Protein AF-A0A6J4PXG8-F1 (afdb_monomer)

Structure (mmCIF, N/CA/C/O backbone):
data_AF-A0A6J4PXG8-F1
#
_entry.id   AF-A0A6J4PXG8-F1
#
loop_
_atom_site.group_PDB
_atom_site.id
_atom_site.type_symbol
_atom_site.label_atom_id
_atom_site.label_alt_id
_atom_site.label_comp_id
_atom_site.label_asym_id
_atom_site.label_entity_id
_atom_site.label_seq_id
_atom_site.pdbx_PDB_ins_code
_atom_site.Cartn_x
_atom_site.Cartn_y
_atom_site.Cartn_z
_atom_site.occupancy
_atom_site.B_iso_or_equiv
_atom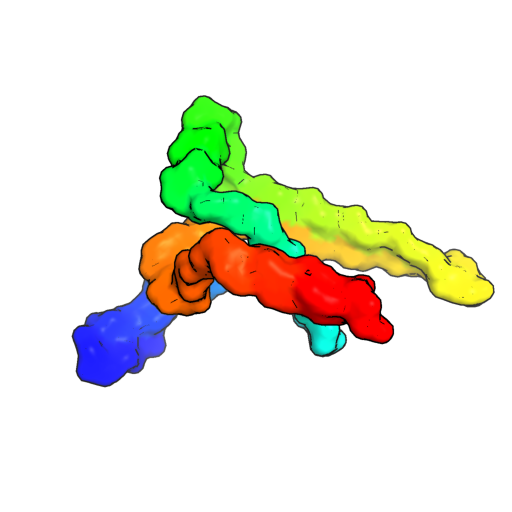_site.auth_seq_id
_atom_site.auth_comp_id
_atom_site.auth_asym_id
_atom_site.auth_atom_id
_atom_site.pdbx_PDB_model_num
ATOM 1 N N . LEU A 1 1 ? -4.000 -18.227 13.523 1.00 64.56 1 LEU A N 1
ATOM 2 C CA . LEU A 1 1 ? -2.860 -17.742 14.342 1.00 64.56 1 LEU A CA 1
ATOM 3 C C . LEU A 1 1 ? -3.428 -16.818 15.401 1.00 64.56 1 LEU A C 1
ATOM 5 O O . LEU A 1 1 ? -4.197 -15.941 15.036 1.00 64.56 1 LEU A O 1
ATOM 9 N N . GLU A 1 2 ? -3.095 -17.018 16.670 1.00 70.06 2 GLU A N 1
ATOM 10 C CA . GLU A 1 2 ? -3.689 -16.303 17.807 1.00 70.06 2 GLU A CA 1
ATOM 11 C C . GLU A 1 2 ? -2.571 -15.856 18.753 1.00 70.06 2 GLU A C 1
ATOM 13 O O . GLU A 1 2 ? -1.570 -16.560 18.897 1.00 70.06 2 GLU A O 1
ATOM 18 N N . ASN A 1 3 ? -2.682 -14.659 19.326 1.00 69.81 3 ASN A N 1
ATOM 19 C CA . ASN A 1 3 ? -1.704 -14.163 20.290 1.00 69.81 3 ASN A CA 1
ATOM 20 C C . ASN A 1 3 ? -2.061 -14.598 21.726 1.00 69.81 3 ASN A C 1
ATOM 22 O O . 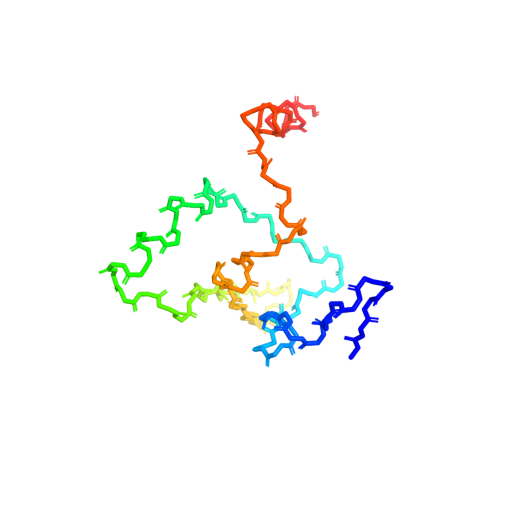ASN A 1 3 ? -3.133 -15.129 21.999 1.00 69.81 3 ASN A O 1
ATOM 26 N N . SER A 1 4 ? -1.181 -14.296 22.679 1.00 72.69 4 SER A N 1
ATOM 27 C CA . SER A 1 4 ? -1.374 -14.603 24.102 1.00 72.69 4 SER A CA 1
ATOM 28 C C . SER A 1 4 ? -2.535 -13.861 24.784 1.00 72.69 4 SER A C 1
ATOM 30 O O . SER A 1 4 ? -2.848 -14.169 25.929 1.00 72.69 4 SER A O 1
ATOM 32 N N . SER A 1 5 ? -3.184 -12.902 24.113 1.00 71.38 5 SER A N 1
ATOM 33 C CA . SER A 1 5 ? -4.373 -12.198 24.613 1.00 71.38 5 SER A CA 1
ATOM 34 C C . SER A 1 5 ? -5.685 -12.724 24.019 1.00 71.38 5 SER A C 1
ATOM 36 O O . SER A 1 5 ? -6.713 -12.071 24.175 1.00 71.38 5 SER A O 1
ATOM 38 N N . GLY A 1 6 ? -5.654 -13.845 23.292 1.00 73.25 6 GLY A N 1
ATOM 39 C CA . GLY A 1 6 ? -6.829 -14.418 22.631 1.00 73.25 6 GLY A CA 1
ATOM 40 C C . GLY A 1 6 ? -7.234 -13.713 21.329 1.00 73.25 6 GLY A C 1
ATOM 41 O O . GLY A 1 6 ? -8.343 -13.877 20.829 1.00 73.25 6 GLY A O 1
ATOM 42 N N . PHE A 1 7 ? -6.366 -12.851 20.793 1.00 72.62 7 PHE A N 1
ATOM 43 C CA . PHE A 1 7 ? -6.628 -12.110 19.564 1.00 72.62 7 PHE A CA 1
ATOM 44 C C . PHE A 1 7 ? -6.136 -12.907 18.357 1.00 72.62 7 PHE A C 1
ATOM 46 O O . PHE A 1 7 ? -4.946 -13.222 18.242 1.00 72.62 7 PHE A O 1
ATOM 53 N N . VAL A 1 8 ? -7.049 -13.196 17.432 1.00 75.50 8 VAL A N 1
ATOM 54 C CA . VAL A 1 8 ? -6.769 -13.958 16.215 1.00 75.50 8 VAL A CA 1
ATOM 55 C C . VAL A 1 8 ? -6.020 -13.069 15.217 1.00 75.50 8 VAL A C 1
ATOM 57 O O . VAL A 1 8 ? -6.596 -12.280 14.478 1.00 75.50 8 VAL A O 1
ATOM 60 N N . ILE A 1 9 ? -4.697 -13.213 15.176 1.00 65.44 9 ILE A N 1
ATOM 61 C CA . ILE A 1 9 ? -3.789 -12.508 14.259 1.00 65.44 9 ILE A CA 1
ATOM 62 C C . ILE A 1 9 ? -4.179 -12.755 12.795 1.00 65.44 9 ILE A C 1
ATOM 64 O O . ILE A 1 9 ? -4.068 -11.855 11.969 1.00 65.44 9 ILE A O 1
ATOM 68 N N . SER A 1 10 ? -4.655 -13.958 12.465 1.00 71.62 10 SER A N 1
ATOM 69 C CA . SER A 1 10 ? -5.077 -14.301 11.100 1.00 71.62 10 SER A CA 1
ATOM 70 C C . SER A 1 10 ? -6.333 -13.564 10.624 1.00 71.62 10 SER A C 1
ATOM 72 O O . SER A 1 10 ? -6.589 -13.557 9.426 1.00 71.62 10 SER A O 1
ATOM 74 N N . ASP A 1 11 ? -7.092 -12.929 11.523 1.00 72.12 11 ASP A N 1
ATOM 75 C CA . ASP A 1 11 ? -8.245 -12.103 11.147 1.00 72.12 11 ASP A CA 1
ATOM 76 C C . ASP A 1 11 ? -7.872 -10.675 10.756 1.00 72.12 11 ASP A C 1
ATOM 78 O O . ASP A 1 11 ? -8.735 -9.912 10.318 1.00 72.12 11 ASP A O 1
ATOM 82 N N . LEU A 1 12 ? -6.597 -10.300 10.885 1.00 69.25 12 LEU A N 1
ATOM 83 C CA . LEU A 1 12 ? -6.159 -8.978 10.471 1.00 69.25 12 LEU A CA 1
ATOM 84 C C . LEU A 1 12 ? -6.349 -8.803 8.954 1.00 69.25 12 LEU A C 1
ATOM 86 O O . LEU A 1 12 ? -6.010 -9.714 8.189 1.00 69.25 12 LEU A O 1
ATOM 90 N N . PRO A 1 13 ? -6.838 -7.630 8.502 1.00 70.19 13 PRO A N 1
ATOM 91 C CA . PRO A 1 13 ? -7.222 -7.410 7.108 1.00 70.19 13 PRO A CA 1
ATOM 92 C C . PRO A 1 13 ? -6.120 -7.765 6.110 1.00 70.19 13 PRO A C 1
ATOM 94 O O . PRO A 1 13 ? -6.367 -8.410 5.104 1.00 70.19 13 PRO A O 1
ATOM 97 N N . TYR A 1 14 ? -4.869 -7.439 6.421 1.00 67.81 14 TYR A N 1
ATOM 98 C CA . TYR A 1 14 ? -3.740 -7.714 5.540 1.00 67.81 14 TYR A CA 1
ATOM 99 C C . TYR A 1 14 ? -3.345 -9.200 5.431 1.00 67.81 14 TYR A C 1
ATOM 101 O O . TYR A 1 14 ? -2.718 -9.585 4.446 1.00 67.81 14 TYR A O 1
ATOM 109 N N . PHE A 1 15 ? -3.702 -10.047 6.406 1.00 71.06 15 PHE A N 1
ATOM 110 C CA . PHE A 1 15 ? -3.546 -11.504 6.285 1.00 71.06 15 PHE A CA 1
ATOM 111 C C . PHE A 1 15 ? -4.712 -12.143 5.529 1.00 71.06 15 PHE A C 1
ATOM 113 O O . PHE A 1 15 ? -4.511 -13.138 4.837 1.00 71.06 15 PHE A O 1
ATOM 120 N N . ARG A 1 16 ? -5.915 -11.571 5.649 1.00 71.94 16 ARG A N 1
ATOM 121 C CA . ARG A 1 16 ? -7.120 -12.046 4.961 1.00 71.94 16 ARG A CA 1
ATOM 122 C C . ARG A 1 16 ? -7.142 -11.656 3.485 1.00 71.94 16 ARG A C 1
ATOM 124 O O . ARG A 1 16 ? -7.390 -12.499 2.630 1.00 71.94 16 ARG A O 1
ATOM 131 N N . ASP A 1 17 ? -6.885 -10.386 3.209 1.00 70.25 17 ASP A N 1
ATOM 132 C CA . ASP A 1 17 ? -7.047 -9.774 1.889 1.00 70.25 17 ASP A CA 1
ATOM 133 C C . ASP A 1 17 ? -5.734 -9.766 1.087 1.00 70.25 17 ASP A C 1
ATOM 135 O O . ASP A 1 17 ? -5.729 -9.458 -0.106 1.00 70.25 17 ASP A O 1
ATOM 139 N N . GLY A 1 18 ? -4.629 -10.138 1.741 1.00 66.50 18 GLY A N 1
ATOM 140 C CA . GLY A 1 18 ? -3.287 -10.142 1.178 1.00 66.50 18 GLY A CA 1
ATOM 141 C C . GLY A 1 18 ? -2.646 -8.753 1.145 1.00 66.50 18 GLY A C 1
ATOM 142 O O . GLY A 1 18 ? -3.307 -7.717 1.062 1.00 66.50 18 GLY A O 1
ATOM 143 N N . LEU A 1 19 ? -1.316 -8.742 1.197 1.00 68.69 19 LEU A N 1
ATOM 144 C CA . LEU A 1 19 ? -0.491 -7.573 0.910 1.00 68.69 19 LEU A CA 1
ATOM 145 C C . LEU A 1 19 ? 0.293 -7.847 -0.363 1.00 68.69 19 LEU A C 1
ATOM 147 O O . LEU A 1 19 ? 0.919 -8.901 -0.487 1.00 68.69 19 LEU A O 1
ATOM 151 N N . ASP A 1 20 ? 0.310 -6.879 -1.276 1.00 66.88 20 ASP A N 1
ATOM 152 C CA . ASP A 1 20 ? 1.273 -6.916 -2.368 1.00 66.88 20 ASP A CA 1
ATOM 153 C C . ASP A 1 20 ? 2.669 -6.753 -1.759 1.00 66.88 20 ASP A C 1
ATOM 155 O O . ASP A 1 20 ? 2.987 -5.734 -1.139 1.00 66.88 20 ASP A O 1
ATOM 159 N N . PHE A 1 21 ? 3.482 -7.804 -1.872 1.00 59.47 21 PHE A N 1
ATOM 160 C CA . PHE A 1 21 ? 4.822 -7.824 -1.305 1.00 59.47 21 PHE A CA 1
ATOM 161 C C . PHE A 1 21 ? 5.689 -6.753 -1.964 1.00 59.47 21 PHE A C 1
ATOM 163 O O . PHE A 1 21 ? 5.748 -6.621 -3.190 1.00 59.47 21 PHE A O 1
ATOM 170 N N . LEU A 1 22 ? 6.405 -6.004 -1.131 1.00 57.03 22 LEU A N 1
ATOM 171 C CA . LEU A 1 22 ? 7.527 -5.211 -1.600 1.00 57.03 22 LEU A CA 1
ATOM 172 C C . LEU A 1 22 ? 8.674 -6.168 -1.950 1.00 57.03 22 LEU A C 1
ATOM 174 O O . LEU A 1 22 ? 8.845 -7.188 -1.273 1.00 57.03 22 LEU A O 1
ATOM 178 N N . PRO A 1 23 ? 9.461 -5.879 -3.000 1.00 56.72 23 PRO A N 1
ATOM 179 C CA . PRO A 1 23 ? 10.692 -6.620 -3.242 1.00 56.72 23 PRO A CA 1
ATOM 180 C C . PRO A 1 23 ? 11.600 -6.560 -1.997 1.00 56.72 23 PRO A C 1
ATOM 182 O O . PRO A 1 23 ? 11.443 -5.655 -1.176 1.00 56.72 23 PRO A O 1
ATOM 185 N N . PRO A 1 24 ? 12.556 -7.490 -1.826 1.00 50.47 24 PRO A N 1
ATOM 186 C CA . PRO A 1 24 ? 13.534 -7.416 -0.741 1.00 50.47 24 PRO A CA 1
ATOM 187 C C . PRO A 1 24 ? 14.186 -6.026 -0.678 1.00 50.47 24 PRO A C 1
ATOM 189 O O . PRO A 1 24 ? 14.625 -5.509 -1.704 1.00 50.47 24 PRO A O 1
ATOM 192 N N . ASN A 1 25 ? 14.225 -5.418 0.512 1.00 52.28 25 ASN A N 1
ATOM 193 C CA . ASN A 1 25 ? 14.661 -4.029 0.760 1.00 52.28 25 ASN A CA 1
ATOM 194 C C . ASN A 1 25 ? 13.806 -2.927 0.099 1.00 52.28 25 ASN A C 1
ATOM 196 O O . ASN A 1 25 ? 14.162 -1.753 0.162 1.00 52.28 25 ASN A O 1
ATOM 200 N N . GLY A 1 26 ? 12.684 -3.278 -0.524 1.00 55.97 26 GLY A N 1
ATOM 201 C CA . GLY A 1 26 ? 11.696 -2.327 -1.002 1.00 55.97 26 GLY A CA 1
ATOM 202 C C . GLY A 1 26 ? 10.973 -1.706 0.184 1.00 55.97 26 GLY A C 1
ATOM 203 O O . GLY A 1 26 ? 10.304 -2.404 0.943 1.00 55.97 26 GLY A O 1
ATOM 204 N N . GLU A 1 27 ? 11.093 -0.394 0.335 1.00 60.19 27 GLU A N 1
ATOM 205 C CA . GLU A 1 27 ? 10.306 0.381 1.284 1.00 60.19 27 GLU A CA 1
ATOM 206 C C . GLU A 1 27 ? 9.319 1.253 0.514 1.00 60.19 27 GLU A C 1
ATOM 208 O O . GLU A 1 27 ? 9.677 1.929 -0.450 1.00 60.19 27 GLU A O 1
ATOM 213 N N . LEU A 1 28 ? 8.063 1.250 0.952 1.00 55.88 28 LEU A N 1
ATOM 214 C CA . LEU A 1 28 ? 7.041 2.147 0.436 1.00 55.88 28 LEU A CA 1
ATOM 215 C C . LEU A 1 28 ? 6.568 3.021 1.593 1.00 55.88 28 LEU A C 1
ATOM 217 O O . LEU A 1 28 ? 5.628 2.696 2.319 1.00 55.88 28 LEU A O 1
ATOM 221 N N . SER A 1 29 ? 7.282 4.129 1.789 1.00 55.88 29 SER A N 1
ATOM 222 C CA . SER A 1 29 ? 6.938 5.140 2.784 1.00 55.88 29 SER A CA 1
ATOM 223 C C . SER A 1 29 ? 5.688 5.885 2.3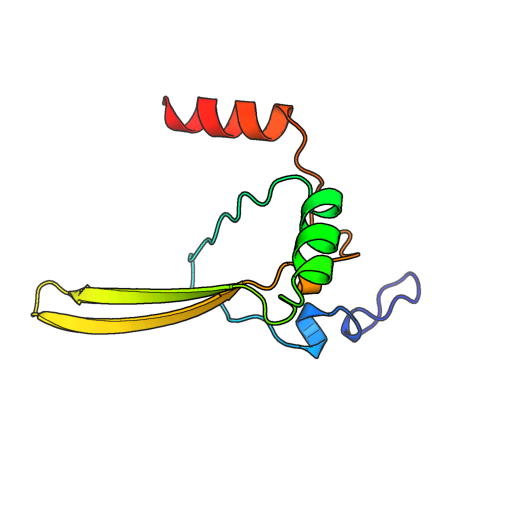19 1.00 55.88 29 SER A C 1
ATOM 225 O O . SER A 1 29 ? 5.742 6.846 1.554 1.00 55.88 29 SER A O 1
ATOM 227 N N . CYS A 1 30 ? 4.527 5.405 2.756 1.00 55.00 30 CYS A N 1
ATOM 228 C CA . CYS A 1 30 ? 3.274 6.090 2.507 1.00 55.00 30 CYS A CA 1
ATOM 229 C C . CYS A 1 30 ? 3.060 7.139 3.598 1.00 55.00 30 CYS A C 1
ATOM 231 O O . CYS A 1 30 ? 2.657 6.813 4.717 1.00 55.00 30 CYS A O 1
ATOM 233 N N . TYR A 1 31 ? 3.316 8.403 3.267 1.00 55.97 31 TYR A N 1
ATOM 234 C CA . TYR A 1 31 ? 2.874 9.547 4.061 1.00 55.97 31 TYR A CA 1
ATOM 235 C C . TYR A 1 31 ? 1.378 9.745 3.837 1.00 55.97 31 TYR A C 1
ATOM 237 O O . TYR A 1 31 ? 0.929 10.702 3.212 1.00 55.97 31 TYR A O 1
ATOM 245 N N . TRP A 1 32 ? 0.593 8.781 4.305 1.00 59.88 32 TRP A N 1
ATOM 246 C CA . TRP A 1 32 ? -0.790 9.076 4.606 1.00 59.88 32 TRP A CA 1
ATOM 247 C C . TRP A 1 32 ? -0.750 10.140 5.706 1.00 59.88 32 TRP A C 1
ATOM 249 O O . TRP A 1 32 ? 0.021 10.011 6.661 1.00 59.88 32 TRP A O 1
ATOM 259 N N . ASP A 1 33 ? -1.541 11.197 5.559 1.00 59.97 33 ASP A N 1
ATOM 260 C CA . ASP A 1 33 ? -1.889 12.072 6.681 1.00 59.97 33 ASP A CA 1
ATOM 261 C C . ASP A 1 33 ? -2.581 11.229 7.788 1.00 59.97 33 ASP A C 1
ATOM 263 O O . ASP A 1 33 ? -2.521 9.994 7.775 1.00 59.97 33 ASP A O 1
ATOM 267 N N . ASP A 1 34 ? -3.272 11.822 8.759 1.00 68.50 34 ASP A N 1
ATOM 268 C CA . ASP A 1 34 ? -3.988 11.013 9.752 1.00 68.50 34 ASP A CA 1
ATOM 269 C C . ASP A 1 34 ? -4.966 10.020 9.080 1.00 68.50 34 ASP A C 1
ATOM 271 O O . ASP A 1 34 ? -5.953 10.410 8.448 1.00 68.50 34 ASP A O 1
ATOM 275 N N . LEU A 1 35 ? -4.710 8.713 9.243 1.00 71.44 35 LEU A N 1
ATOM 276 C CA . LEU A 1 35 ? -5.555 7.631 8.723 1.00 71.44 35 LEU A CA 1
ATOM 277 C C . LEU A 1 35 ? -7.014 7.795 9.168 1.00 71.44 35 LEU A C 1
ATOM 279 O O . LEU A 1 35 ? -7.920 7.436 8.416 1.00 71.44 35 LEU A O 1
ATOM 283 N N . ASN A 1 36 ? -7.255 8.383 10.348 1.00 70.12 36 ASN A N 1
ATOM 284 C CA . ASN A 1 36 ? -8.616 8.638 10.831 1.00 70.12 36 ASN A CA 1
ATOM 285 C C . ASN A 1 36 ? -9.364 9.659 9.963 1.00 70.12 36 ASN A C 1
ATOM 287 O O . ASN A 1 36 ? -10.585 9.588 9.880 1.00 70.12 36 ASN A O 1
ATOM 291 N N . SER A 1 37 ? -8.653 10.578 9.308 1.00 73.69 37 SER A N 1
ATOM 292 C CA . SER A 1 37 ? -9.216 11.556 8.369 1.00 73.69 37 SER A CA 1
ATOM 293 C C . SER A 1 37 ? -9.301 10.990 6.950 1.00 73.69 37 SER A C 1
ATOM 295 O O . SER A 1 37 ? -10.261 11.247 6.222 1.00 73.69 37 SER A O 1
ATOM 297 N N . LEU A 1 38 ? -8.315 10.179 6.558 1.00 77.12 38 LEU A N 1
ATOM 298 C CA . LEU A 1 38 ? -8.230 9.604 5.218 1.00 77.12 38 LEU A CA 1
ATOM 299 C C . LEU A 1 38 ? -9.304 8.539 4.954 1.00 77.12 38 LEU A C 1
ATOM 301 O O . LEU A 1 38 ? -9.899 8.521 3.876 1.00 77.12 38 LEU A O 1
ATOM 305 N N . ILE A 1 39 ? -9.561 7.647 5.914 1.00 81.31 39 ILE A N 1
ATOM 306 C CA . ILE A 1 39 ? -10.511 6.539 5.737 1.00 81.31 39 ILE A CA 1
ATOM 307 C C . ILE A 1 39 ? -11.936 7.047 5.443 1.00 81.31 39 ILE A C 1
ATOM 309 O O . ILE A 1 39 ? -12.489 6.637 4.419 1.00 81.31 39 ILE A O 1
ATOM 313 N N . PRO A 1 40 ? -12.521 7.981 6.225 1.00 83.31 40 PRO A N 1
ATOM 314 C CA . PRO A 1 40 ? -13.836 8.546 5.919 1.00 83.31 40 PRO A CA 1
ATOM 315 C C . PRO A 1 40 ? -13.899 9.229 4.550 1.00 83.31 40 PRO A C 1
ATOM 317 O O . PRO A 1 40 ? -14.891 9.095 3.836 1.00 83.31 40 PRO A O 1
ATOM 320 N N . PHE A 1 41 ? -12.832 9.928 4.146 1.00 82.69 41 PHE A N 1
ATOM 321 C CA . PHE A 1 41 ? -12.759 10.570 2.833 1.00 82.69 41 PHE A CA 1
ATOM 322 C C . PHE A 1 41 ? -12.823 9.550 1.685 1.00 82.69 41 PHE A C 1
ATOM 324 O O . PHE A 1 41 ? -13.554 9.750 0.710 1.00 82.69 41 PHE A O 1
ATOM 331 N N . LEU A 1 42 ? -12.083 8.443 1.799 1.00 84.25 42 LEU A N 1
ATOM 332 C CA . LEU A 1 42 ? -12.100 7.371 0.804 1.00 84.25 42 LEU A CA 1
ATOM 333 C C . LEU A 1 42 ? -13.449 6.638 0.781 1.00 84.25 42 LEU A C 1
ATOM 335 O O . LEU A 1 42 ? -13.948 6.322 -0.301 1.00 84.25 42 LEU A O 1
ATOM 339 N N . GLU A 1 43 ? -14.067 6.407 1.945 1.00 86.00 43 GLU A N 1
ATOM 340 C CA . GLU A 1 43 ? -15.405 5.808 2.050 1.00 86.00 43 GLU A CA 1
ATOM 341 C C . GLU A 1 43 ? -16.469 6.679 1.373 1.00 86.00 43 GLU A C 1
ATOM 343 O O . GLU A 1 43 ? -17.238 6.166 0.559 1.00 86.00 43 GLU A O 1
ATOM 348 N N . ALA A 1 44 ? -16.464 7.993 1.627 1.00 88.19 44 ALA A N 1
ATOM 349 C CA . ALA A 1 44 ? -17.407 8.943 1.031 1.00 88.19 44 ALA A CA 1
ATOM 350 C C . ALA A 1 44 ? -17.328 8.991 -0.505 1.00 88.19 44 ALA A C 1
ATOM 352 O O . ALA A 1 44 ? -18.315 9.291 -1.174 1.00 88.19 44 ALA A O 1
ATOM 353 N N . ARG A 1 45 ? -16.162 8.671 -1.077 1.00 85.75 45 ARG A N 1
ATOM 354 C CA . ARG A 1 45 ? -15.935 8.613 -2.530 1.00 85.75 45 ARG A CA 1
ATOM 355 C C . ARG A 1 45 ? -16.046 7.205 -3.119 1.00 85.75 45 ARG A C 1
ATOM 357 O O . ARG A 1 45 ? -15.755 7.022 -4.298 1.00 85.75 45 ARG A O 1
ATOM 364 N N . ASN A 1 46 ? -16.453 6.215 -2.323 1.00 84.94 46 ASN A N 1
ATOM 365 C CA . ASN A 1 46 ? -16.529 4.804 -2.707 1.00 84.94 46 ASN A CA 1
ATOM 366 C C . ASN A 1 46 ? -15.190 4.220 -3.224 1.00 84.94 46 ASN A C 1
ATOM 368 O O . ASN A 1 46 ? -15.162 3.320 -4.062 1.00 84.94 46 ASN A O 1
ATOM 372 N N . LEU A 1 47 ? -14.056 4.714 -2.712 1.00 84.50 47 LEU A N 1
ATOM 373 C CA . LEU A 1 47 ? -12.698 4.335 -3.130 1.00 84.50 47 LEU A CA 1
ATOM 374 C C . LEU A 1 47 ? -12.135 3.179 -2.287 1.00 84.50 47 LEU A C 1
ATOM 376 O O . LEU A 1 47 ? -11.051 3.268 -1.717 1.00 84.50 47 LEU A O 1
ATOM 380 N N . ARG A 1 48 ? -12.877 2.071 -2.197 1.00 81.25 48 ARG A N 1
ATOM 381 C CA . ARG A 1 48 ? -12.542 0.930 -1.316 1.00 81.25 48 ARG A CA 1
ATOM 382 C C . ARG A 1 48 ? -11.440 0.007 -1.846 1.00 81.25 48 ARG A C 1
ATOM 384 O O . ARG A 1 48 ? -10.897 -0.793 -1.094 1.00 81.25 48 ARG A O 1
ATOM 391 N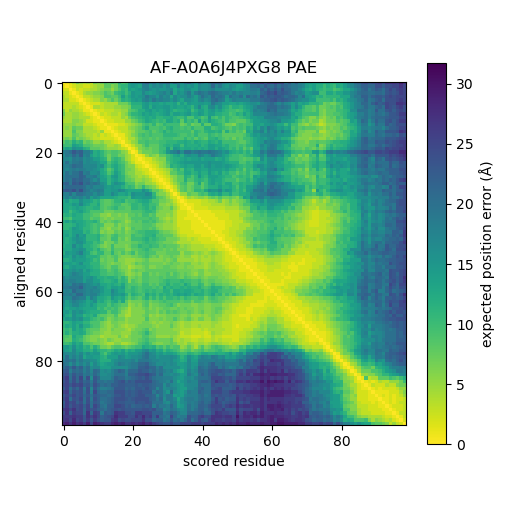 N . GLY A 1 49 ? -11.105 0.110 -3.132 1.00 79.00 49 GLY A N 1
ATOM 392 C CA . GLY A 1 49 ? -10.113 -0.751 -3.790 1.00 79.00 49 GLY A CA 1
ATOM 393 C C . GLY A 1 49 ? -8.648 -0.407 -3.490 1.00 79.00 49 GLY A C 1
ATOM 394 O O . GLY A 1 49 ? -7.755 -1.090 -3.992 1.00 79.00 49 GLY A O 1
ATOM 395 N N . GLY A 1 50 ? -8.393 0.642 -2.703 1.00 79.38 50 GLY A N 1
ATOM 396 C CA . GLY A 1 50 ? -7.052 1.175 -2.481 1.00 79.38 50 GLY A CA 1
ATOM 397 C C . GLY A 1 50 ? -6.488 1.911 -3.701 1.00 79.38 50 GLY A C 1
ATOM 398 O O . GLY A 1 50 ? -7.193 2.234 -4.656 1.00 79.38 50 GLY A O 1
ATOM 399 N N . ILE A 1 51 ? -5.190 2.183 -3.656 1.00 79.25 51 ILE A N 1
ATOM 400 C CA . ILE A 1 51 ? -4.412 2.876 -4.679 1.00 79.25 51 ILE A CA 1
ATOM 401 C C . ILE A 1 51 ? -3.523 1.854 -5.377 1.00 79.25 51 ILE A C 1
ATOM 403 O O . ILE A 1 51 ? -2.730 1.174 -4.736 1.00 79.25 51 ILE A O 1
ATOM 407 N N . THR A 1 52 ? -3.635 1.743 -6.698 1.00 83.88 52 THR A N 1
ATOM 408 C CA . THR A 1 52 ? -2.685 0.943 -7.480 1.00 83.88 52 THR A CA 1
ATOM 409 C C . THR A 1 52 ? -1.532 1.830 -7.937 1.00 83.88 52 THR A C 1
ATOM 411 O O . THR A 1 52 ? -1.753 2.805 -8.649 1.00 83.88 52 THR A O 1
ATOM 414 N N . VAL A 1 53 ? -0.309 1.448 -7.586 1.00 79.69 53 VAL A N 1
ATOM 415 C CA . VAL A 1 53 ? 0.934 2.016 -8.106 1.00 79.69 53 VAL A CA 1
ATOM 416 C C . VAL A 1 53 ? 1.498 1.060 -9.151 1.00 79.69 53 VAL A C 1
ATOM 418 O O . VAL A 1 53 ? 1.636 -0.135 -8.897 1.00 79.69 53 VAL A O 1
ATOM 421 N N . ILE A 1 54 ? 1.811 1.583 -10.334 1.00 84.19 54 ILE A N 1
ATOM 422 C CA . ILE A 1 54 ? 2.459 0.834 -11.413 1.00 84.19 54 ILE A CA 1
ATOM 423 C C . ILE A 1 54 ? 3.759 1.564 -11.733 1.00 84.19 54 ILE A C 1
ATOM 425 O O . ILE A 1 54 ? 3.724 2.723 -12.142 1.00 84.19 54 ILE A O 1
ATOM 429 N N . VAL A 1 55 ? 4.896 0.901 -11.542 1.00 81.62 55 VAL A N 1
ATOM 430 C CA . VAL A 1 55 ? 6.209 1.424 -11.932 1.00 81.62 55 VAL A CA 1
ATOM 431 C C . VAL A 1 55 ? 6.679 0.670 -13.159 1.00 81.62 55 VAL A C 1
ATOM 433 O O . VAL A 1 55 ? 6.667 -0.557 -13.195 1.00 81.62 55 VAL A O 1
ATOM 436 N N . ARG A 1 56 ? 7.098 1.431 -14.166 1.00 87.94 56 ARG A N 1
ATOM 437 C CA . ARG A 1 56 ? 7.654 0.925 -15.417 1.00 87.94 56 ARG A CA 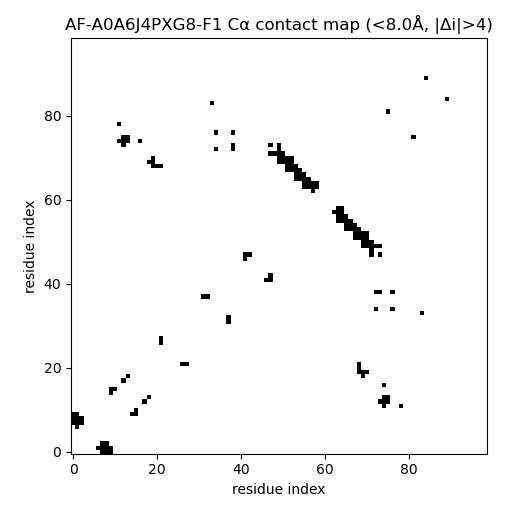1
ATOM 438 C C . ARG A 1 56 ? 9.010 1.564 -15.625 1.00 87.94 56 ARG A C 1
ATOM 440 O O . ARG A 1 56 ? 9.107 2.789 -15.610 1.00 87.94 56 ARG A O 1
ATOM 447 N N . TYR A 1 57 ? 10.037 0.756 -15.829 1.00 83.25 57 TYR A N 1
ATOM 448 C CA . TYR A 1 57 ? 11.379 1.243 -16.128 1.00 83.25 57 TYR A CA 1
ATOM 449 C C . TYR A 1 57 ? 12.057 0.333 -17.145 1.00 83.25 57 TYR A C 1
ATOM 451 O O . TYR A 1 57 ? 11.627 -0.795 -17.374 1.00 83.25 57 TYR A O 1
ATOM 459 N N . LYS A 1 58 ? 13.105 0.844 -17.787 1.00 92.75 58 LYS A N 1
ATOM 460 C CA . LYS A 1 58 ? 14.019 0.038 -18.594 1.00 92.75 58 LYS A CA 1
ATOM 461 C C . LYS A 1 58 ? 15.374 0.021 -17.912 1.00 92.75 58 LYS A C 1
ATOM 463 O O . LYS A 1 58 ? 15.781 1.046 -17.366 1.00 92.75 58 LYS A O 1
ATOM 468 N N . ASP A 1 59 ? 16.047 -1.121 -17.924 1.00 90.06 59 ASP A N 1
ATOM 469 C CA . ASP A 1 59 ? 17.444 -1.166 -17.499 1.00 90.06 59 ASP A CA 1
ATOM 470 C C . ASP A 1 59 ? 18.373 -0.535 -18.551 1.00 90.06 59 ASP A C 1
ATOM 472 O O . ASP A 1 59 ? 17.943 -0.074 -19.613 1.00 90.06 59 ASP A O 1
ATOM 476 N N . LEU A 1 60 ? 19.672 -0.513 -18.250 1.00 92.69 60 LEU A N 1
ATOM 477 C CA . LEU A 1 60 ? 20.699 0.027 -19.144 1.00 92.69 60 LEU A CA 1
ATOM 478 C C . LEU A 1 60 ? 20.833 -0.765 -20.458 1.00 92.69 60 LEU A C 1
ATOM 480 O O . LEU A 1 60 ? 21.315 -0.216 -21.445 1.00 92.69 60 LEU A O 1
ATOM 484 N N . ALA A 1 61 ? 20.394 -2.028 -20.487 1.00 94.06 61 ALA A N 1
ATOM 485 C CA . ALA A 1 61 ? 20.341 -2.858 -21.689 1.00 94.06 61 ALA A CA 1
ATOM 486 C C . ALA A 1 61 ? 19.031 -2.665 -22.483 1.00 94.06 61 ALA A C 1
ATOM 488 O O . ALA A 1 61 ? 18.844 -3.276 -23.534 1.00 94.06 61 ALA A O 1
ATOM 489 N N . GLY A 1 62 ? 18.127 -1.801 -22.008 1.00 90.56 62 GLY A N 1
ATOM 490 C CA . GLY A 1 62 ? 16.848 -1.501 -22.642 1.00 90.56 62 GLY A CA 1
ATOM 491 C C . GLY A 1 62 ? 15.738 -2.511 -22.344 1.00 90.56 62 GLY A C 1
ATOM 492 O O . GLY A 1 62 ? 14.654 -2.387 -22.926 1.00 90.56 62 GLY A O 1
ATOM 493 N N . VAL A 1 63 ? 15.966 -3.476 -21.446 1.00 93.00 63 VAL A N 1
ATOM 494 C CA . VAL A 1 63 ? 14.964 -4.478 -21.058 1.00 93.00 63 VAL A CA 1
ATOM 495 C C . VAL A 1 63 ? 13.886 -3.799 -20.211 1.00 93.00 63 VAL A C 1
ATOM 497 O O . VAL A 1 63 ? 14.222 -3.128 -19.232 1.00 93.00 63 VAL A O 1
ATOM 500 N N . PRO A 1 64 ? 12.596 -3.919 -20.573 1.00 91.06 64 PRO A N 1
ATOM 501 C CA . PRO A 1 64 ? 11.511 -3.324 -19.808 1.00 91.06 64 PRO A CA 1
ATOM 502 C C . PRO A 1 64 ? 11.147 -4.173 -18.587 1.00 91.06 64 PRO A C 1
ATOM 504 O O . PRO A 1 64 ? 11.009 -5.391 -18.678 1.00 91.06 64 PRO A O 1
ATOM 507 N N . TYR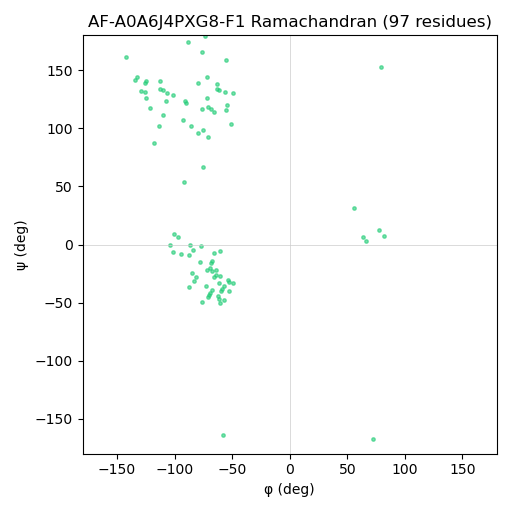 A 1 65 ? 10.894 -3.495 -17.474 1.00 86.50 65 TYR A N 1
ATOM 508 C CA . TYR A 1 65 ? 10.368 -4.062 -16.240 1.00 86.50 65 TYR A CA 1
ATOM 509 C C . TYR A 1 65 ? 9.100 -3.310 -15.845 1.00 86.50 65 TYR A C 1
ATOM 511 O O . TYR A 1 65 ? 9.014 -2.085 -15.976 1.00 86.50 65 TYR A O 1
ATOM 519 N N . GLU A 1 66 ? 8.115 -4.053 -15.351 1.00 88.31 66 GLU A N 1
ATOM 520 C CA . GLU A 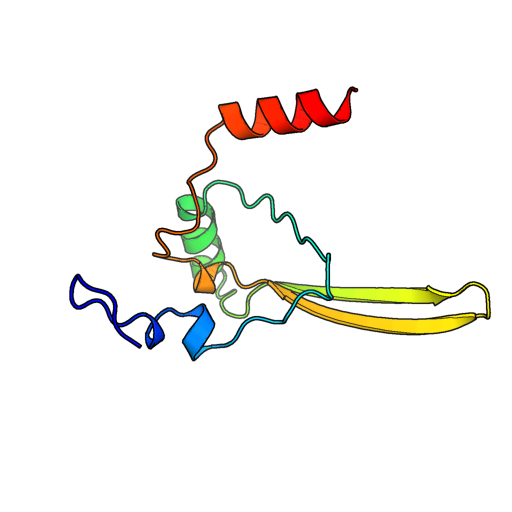1 66 ? 6.896 -3.512 -14.764 1.00 88.31 66 GLU A CA 1
ATOM 521 C C . GLU A 1 66 ? 6.672 -4.160 -13.403 1.00 88.31 66 GLU A C 1
ATOM 523 O O . GLU A 1 66 ? 6.704 -5.383 -13.273 1.00 88.31 66 GLU A O 1
ATOM 528 N N . SER A 1 67 ? 6.398 -3.323 -12.411 1.00 82.50 67 SER A N 1
ATOM 529 C CA . SER A 1 67 ? 5.988 -3.747 -11.081 1.00 82.50 67 SER A CA 1
ATOM 530 C C . SER A 1 67 ? 4.679 -3.065 -10.720 1.00 82.50 67 SER A C 1
ATOM 532 O O . SER A 1 67 ? 4.480 -1.877 -10.993 1.00 82.50 67 SER A O 1
ATOM 534 N N . ARG A 1 68 ? 3.776 -3.824 -10.103 1.00 83.38 68 ARG A N 1
ATOM 535 C CA . ARG A 1 68 ? 2.457 -3.355 -9.687 1.00 83.38 68 ARG A CA 1
ATOM 536 C C . ARG A 1 68 ? 2.263 -3.639 -8.207 1.00 83.38 68 ARG A C 1
ATOM 538 O O . ARG A 1 68 ? 2.456 -4.768 -7.776 1.00 83.38 68 ARG A O 1
ATOM 545 N N . TRP A 1 69 ? 1.818 -2.623 -7.477 1.00 80.12 69 TRP A N 1
ATOM 546 C CA . TRP A 1 69 ? 1.467 -2.728 -6.065 1.00 80.12 69 TRP A CA 1
ATOM 547 C C . TRP A 1 69 ? 0.120 -2.078 -5.804 1.00 80.12 69 TRP A C 1
ATOM 549 O O . TRP A 1 69 ? -0.215 -1.042 -6.382 1.00 80.12 69 TRP A O 1
ATOM 559 N N . ARG A 1 70 ? -0.644 -2.655 -4.889 1.00 79.94 70 ARG A N 1
ATOM 560 C CA . ARG A 1 70 ? -1.880 -2.108 -4.359 1.00 79.94 70 ARG A CA 1
ATOM 561 C C . ARG A 1 70 ? -1.656 -1.689 -2.917 1.00 79.94 70 ARG A C 1
ATOM 563 O O . ARG A 1 70 ? -1.521 -2.504 -2.012 1.00 79.94 70 ARG A O 1
ATOM 570 N N . LEU A 1 71 ? -1.681 -0.384 -2.711 1.00 77.88 71 LEU A N 1
ATOM 571 C CA . LEU A 1 71 ? -1.640 0.248 -1.406 1.00 77.88 71 LEU A CA 1
ATOM 572 C C . LEU A 1 71 ? -3.072 0.466 -0.949 1.00 77.88 71 LEU A C 1
ATOM 574 O O . LEU A 1 71 ? -3.768 1.326 -1.482 1.00 77.88 71 LEU A O 1
ATOM 578 N N . ASN A 1 72 ? -3.539 -0.309 0.020 1.00 80.94 72 ASN A N 1
ATOM 579 C CA . ASN A 1 72 ? -4.906 -0.178 0.498 1.00 80.94 72 ASN A CA 1
ATOM 580 C C . ASN A 1 72 ? -4.932 0.330 1.952 1.00 80.94 72 ASN A C 1
ATOM 582 O O . ASN A 1 72 ? -4.722 -0.468 2.864 1.00 80.94 72 ASN A O 1
ATOM 586 N N . PRO A 1 73 ? -5.226 1.631 2.185 1.00 77.12 73 PRO A N 1
ATOM 587 C CA . PRO A 1 73 ? -5.330 2.210 3.527 1.00 77.12 73 PRO A CA 1
ATOM 588 C C . PRO A 1 73 ? -6.278 1.447 4.455 1.00 77.12 73 PRO A C 1
ATOM 590 O O . PRO A 1 73 ? -6.031 1.365 5.656 1.00 77.12 73 PRO A O 1
ATOM 593 N N . PHE A 1 74 ? -7.332 0.843 3.899 1.00 78.44 74 PHE A N 1
ATOM 594 C CA . PHE A 1 74 ? -8.310 0.071 4.661 1.00 78.44 74 PHE A CA 1
ATOM 595 C C . PHE A 1 74 ? -7.709 -1.173 5.322 1.00 78.44 74 PHE A C 1
ATOM 597 O O . PHE A 1 74 ? -8.200 -1.577 6.371 1.00 78.44 74 PHE A O 1
ATOM 604 N N . LEU A 1 75 ? -6.624 -1.736 4.777 1.00 76.38 75 LEU A N 1
ATOM 605 C CA . LEU A 1 75 ? -5.952 -2.899 5.372 1.00 76.38 75 LEU A CA 1
ATOM 606 C C . LEU A 1 75 ? -5.237 -2.570 6.684 1.00 76.38 75 LEU A C 1
ATOM 608 O O . LEU A 1 75 ? -4.938 -3.464 7.475 1.00 76.38 75 LEU A O 1
ATOM 612 N N . TYR A 1 76 ? -4.953 -1.289 6.902 1.00 71.62 76 TYR A N 1
ATOM 613 C CA . TYR A 1 76 ? -4.267 -0.798 8.088 1.00 71.62 76 TYR A CA 1
ATOM 614 C C . TYR A 1 76 ? -5.229 -0.181 9.108 1.00 71.62 76 TYR A C 1
ATOM 616 O O . TYR A 1 76 ? -4.806 0.145 10.221 1.00 71.62 76 TYR A O 1
ATOM 624 N N . LYS A 1 77 ? -6.517 -0.050 8.759 1.00 65.25 77 LYS A N 1
ATOM 625 C CA . LYS A 1 77 ? -7.580 0.360 9.682 1.00 65.25 77 LYS A CA 1
ATOM 626 C C . LYS A 1 77 ? -7.581 -0.612 10.867 1.00 65.25 77 LYS A C 1
ATOM 628 O O . LYS A 1 77 ? -7.472 -1.820 10.682 1.00 65.25 77 LYS A O 1
ATOM 633 N N . ASP A 1 78 ? -7.592 -0.070 12.081 1.00 61.28 78 ASP A N 1
ATOM 634 C CA . ASP A 1 78 ? -7.597 -0.828 13.344 1.00 61.28 78 ASP A CA 1
ATOM 635 C C . ASP A 1 78 ? -6.326 -1.647 13.649 1.00 61.28 78 ASP A C 1
ATOM 637 O O . ASP A 1 78 ? -6.226 -2.299 14.694 1.00 61.28 78 ASP A O 1
ATOM 641 N N . THR A 1 79 ? -5.295 -1.571 12.800 1.00 59.28 79 THR A N 1
ATOM 642 C CA . THR A 1 79 ? -4.010 -2.202 13.103 1.00 59.28 79 THR A CA 1
ATOM 643 C C . THR A 1 79 ? -3.251 -1.365 14.132 1.00 59.28 79 THR A C 1
ATOM 645 O O . THR A 1 79 ? -2.818 -0.245 13.873 1.00 59.28 79 THR A O 1
ATOM 648 N N . ARG A 1 80 ? -3.005 -1.938 15.319 1.00 50.56 80 ARG A N 1
ATOM 649 C CA . ARG A 1 80 ? -2.129 -1.344 16.357 1.00 50.56 80 ARG A CA 1
ATOM 650 C C . ARG A 1 80 ? -0.671 -1.145 15.897 1.00 50.56 80 ARG A C 1
ATOM 652 O O . ARG A 1 80 ? 0.140 -0.615 16.650 1.00 50.56 80 ARG A O 1
ATOM 659 N N . LEU A 1 81 ? -0.334 -1.614 14.694 1.00 45.62 81 LEU A N 1
ATOM 660 C CA . LEU A 1 81 ? 0.997 -1.569 14.094 1.00 45.62 81 LEU A CA 1
ATOM 661 C C . LEU A 1 81 ? 1.287 -0.250 13.377 1.00 45.62 81 LEU A C 1
ATOM 663 O O . LEU A 1 81 ? 2.454 0.129 13.280 1.00 45.62 81 LEU A O 1
ATOM 667 N N . VAL A 1 82 ? 0.265 0.487 12.926 1.00 46.25 82 VAL A N 1
ATOM 668 C CA . VAL A 1 82 ? 0.492 1.855 12.460 1.00 46.25 82 VAL A CA 1
ATOM 669 C C . VAL A 1 82 ? 0.594 2.748 13.686 1.00 46.25 82 VAL A C 1
ATOM 671 O O . VAL A 1 82 ? -0.404 3.191 14.254 1.00 46.25 82 VAL A O 1
ATOM 674 N N . ARG A 1 83 ? 1.829 3.014 14.126 1.00 44.78 83 ARG A N 1
ATOM 675 C CA . ARG A 1 83 ? 2.076 4.131 15.042 1.00 44.78 83 ARG A CA 1
ATOM 676 C C . ARG A 1 83 ? 1.507 5.383 14.381 1.00 44.78 83 ARG A C 1
ATOM 678 O O . ARG A 1 83 ? 1.964 5.747 13.299 1.00 44.78 83 ARG A O 1
ATOM 685 N N . ARG A 1 84 ? 0.537 6.041 15.031 1.00 45.59 84 ARG A N 1
ATOM 686 C CA . ARG A 1 84 ? 0.157 7.423 14.707 1.00 45.59 84 ARG A CA 1
ATOM 687 C C . ARG A 1 84 ? 1.445 8.243 14.688 1.00 45.59 84 ARG A C 1
ATOM 689 O O . ARG A 1 84 ? 2.001 8.510 15.753 1.00 45.59 84 ARG A O 1
ATOM 696 N N . LYS A 1 85 ? 1.948 8.578 13.499 1.00 49.47 85 LYS A N 1
ATOM 697 C CA . LYS A 1 85 ? 3.071 9.504 13.379 1.00 49.47 85 LYS A CA 1
ATOM 698 C C . LYS A 1 85 ? 2.550 10.871 13.795 1.00 49.47 85 LYS A C 1
ATOM 700 O O . LYS A 1 85 ? 1.616 11.396 13.198 1.00 49.47 85 LYS A O 1
ATOM 705 N N . SER A 1 86 ? 3.106 11.394 14.878 1.00 54.59 86 SER A N 1
ATOM 706 C CA . SER A 1 86 ? 2.804 12.749 15.331 1.00 54.59 86 SER A CA 1
ATOM 707 C C . SER A 1 86 ? 3.529 13.761 14.440 1.00 54.59 86 SER A C 1
ATOM 709 O O . SER A 1 86 ? 4.472 13.403 13.733 1.00 54.59 86 SER A O 1
ATOM 711 N N . MET A 1 87 ? 3.155 15.041 14.51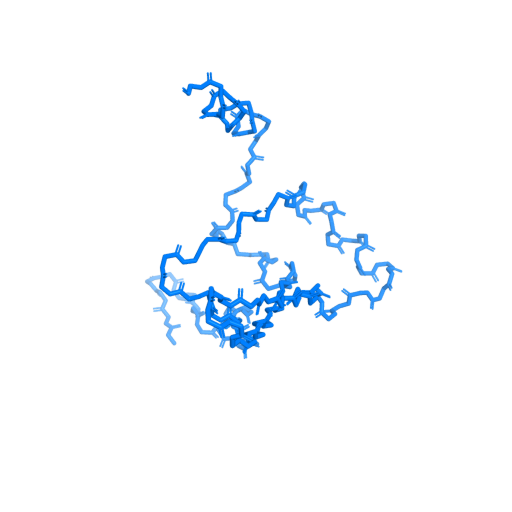5 1.00 51.38 87 MET A N 1
ATOM 712 C CA . MET A 1 87 ? 3.870 16.129 13.829 1.00 51.38 87 MET A CA 1
ATOM 713 C C . MET A 1 87 ? 5.394 16.079 14.080 1.00 51.38 87 MET A C 1
ATOM 715 O O . MET A 1 87 ? 6.185 16.362 13.185 1.00 51.38 87 MET A O 1
ATOM 719 N N . GLY A 1 88 ? 5.824 15.630 15.267 1.00 59.03 88 GLY A N 1
ATOM 720 C CA . GLY A 1 88 ? 7.244 15.480 15.605 1.00 59.03 88 GLY A CA 1
ATOM 721 C C . GLY A 1 88 ? 7.981 14.387 14.818 1.00 59.03 88 GLY A C 1
ATOM 722 O O . GLY A 1 88 ? 9.199 14.450 14.671 1.00 59.03 88 GLY A O 1
ATOM 723 N N . ASP A 1 89 ? 7.271 13.398 14.274 1.00 63.09 89 ASP A N 1
ATOM 724 C CA . ASP A 1 89 ? 7.872 12.358 13.431 1.00 63.09 89 ASP A CA 1
ATOM 725 C C . ASP A 1 89 ? 8.076 12.834 11.988 1.00 63.09 89 ASP A C 1
ATOM 727 O O . ASP A 1 89 ? 9.008 12.380 11.326 1.00 63.09 89 ASP A O 1
ATOM 731 N N . LEU A 1 90 ? 7.247 13.775 11.518 1.00 57.66 90 LEU A N 1
ATOM 732 C CA . LEU A 1 90 ? 7.431 14.453 10.231 1.00 57.66 90 LEU A CA 1
ATOM 733 C C . LEU A 1 90 ? 8.630 15.406 10.276 1.00 57.66 90 LEU A C 1
ATOM 735 O O . LEU A 1 90 ? 9.466 15.356 9.379 1.00 57.66 90 LEU A O 1
ATOM 739 N N . VAL A 1 91 ? 8.761 16.202 11.345 1.00 64.44 91 VAL A N 1
ATOM 740 C CA . VAL A 1 91 ? 9.904 17.117 11.539 1.00 64.44 91 VAL A CA 1
ATOM 741 C C . VAL A 1 91 ? 11.229 16.350 11.514 1.00 64.44 91 VAL A C 1
ATOM 743 O O . VAL A 1 91 ? 12.114 16.685 10.733 1.00 64.44 91 VAL A O 1
ATOM 746 N N . ARG A 1 92 ? 11.322 15.233 12.248 1.00 65.38 92 ARG A N 1
ATOM 747 C CA . ARG A 1 92 ? 12.522 14.376 12.241 1.00 65.38 92 ARG A CA 1
ATOM 748 C C . ARG A 1 92 ? 12.858 13.775 10.877 1.00 65.38 92 ARG A C 1
ATOM 750 O O . ARG A 1 92 ? 14.026 13.524 10.593 1.00 65.38 92 ARG A O 1
ATOM 757 N N . ALA A 1 93 ? 11.855 13.468 10.055 1.00 64.44 93 ALA A N 1
ATOM 758 C CA . ALA A 1 93 ? 12.093 12.924 8.720 1.00 64.44 93 ALA A CA 1
ATOM 759 C C . ALA A 1 93 ? 12.643 13.992 7.764 1.00 64.44 93 ALA A C 1
ATOM 761 O O . ALA A 1 93 ? 13.493 13.681 6.936 1.00 64.44 93 ALA A O 1
ATOM 762 N N . VAL A 1 94 ? 12.185 15.240 7.903 1.00 63.03 94 VAL A N 1
ATOM 763 C CA . VAL A 1 94 ? 12.683 16.381 7.124 1.00 63.03 94 VAL A CA 1
ATOM 764 C C . VAL A 1 94 ? 14.111 16.741 7.527 1.00 63.03 94 VAL A C 1
ATOM 766 O O . VAL A 1 94 ? 14.942 16.958 6.653 1.00 63.03 94 VAL A O 1
ATOM 769 N N . GLU A 1 95 ? 14.425 16.728 8.823 1.00 70.56 95 GLU A N 1
ATOM 770 C CA . GLU A 1 95 ? 15.789 16.973 9.317 1.00 70.56 95 GLU A CA 1
ATOM 771 C C . GLU A 1 95 ? 16.791 15.948 8.764 1.00 70.56 95 GLU A C 1
ATOM 773 O O . GLU A 1 95 ? 17.874 16.321 8.328 1.00 70.56 95 GLU A O 1
ATOM 778 N N . LYS A 1 96 ? 16.400 14.670 8.669 1.00 65.9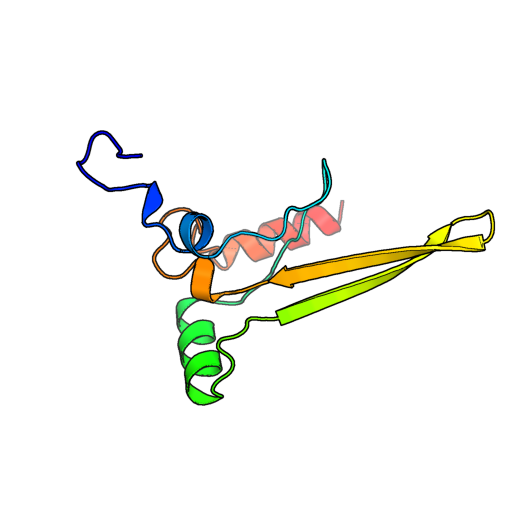4 96 LYS A N 1
ATOM 779 C CA . LYS A 1 96 ? 17.234 13.605 8.084 1.00 65.94 96 LYS A CA 1
ATOM 780 C C . LYS A 1 96 ? 17.462 13.704 6.574 1.00 65.94 96 LYS A C 1
ATOM 782 O O . LYS A 1 96 ? 18.323 13.002 6.063 1.00 65.94 96 LYS A O 1
ATOM 787 N N . LEU A 1 97 ? 16.670 14.497 5.853 1.00 62.56 97 LEU A N 1
ATOM 788 C CA . LEU A 1 97 ? 16.865 14.739 4.419 1.00 62.56 97 LEU A CA 1
ATOM 789 C C . LEU A 1 97 ? 17.827 15.908 4.150 1.00 62.56 97 LEU A C 1
ATOM 791 O O . LEU A 1 97 ? 18.161 16.147 2.992 1.00 62.56 97 LEU A O 1
ATOM 795 N N . GLN A 1 98 ? 18.215 16.659 5.188 1.00 51.91 98 GLN A N 1
ATOM 796 C CA . GLN A 1 98 ? 19.116 17.812 5.083 1.00 51.91 98 GLN A CA 1
ATOM 797 C C . GLN A 1 98 ? 20.553 17.537 5.564 1.00 51.91 98 GLN A C 1
ATOM 799 O O . GLN A 1 98 ? 21.386 18.439 5.468 1.00 51.91 98 GLN A O 1
ATOM 804 N N . GLU A 1 99 ? 20.848 16.321 6.035 1.00 44.53 99 GLU A N 1
ATOM 805 C CA . GLU A 1 99 ? 22.213 15.776 6.177 1.00 44.53 99 GLU A CA 1
ATOM 806 C C . GLU A 1 99 ? 22.630 15.020 4.908 1.00 44.53 99 GLU A C 1
ATOM 808 O O . GLU A 1 99 ? 23.812 15.153 4.516 1.00 44.53 99 GLU A O 1
#

Solvent-accessible surface area (backbone atoms only — not comparable to full-atom values): 6453 Å² total; per-residue (Å²): 95,66,49,99,85,75,46,55,59,52,72,38,48,42,68,68,74,55,66,64,77,62,58,92,94,53,78,82,87,73,82,66,69,64,62,83,62,49,52,58,55,32,58,77,67,71,52,82,83,41,46,78,49,74,50,73,52,60,52,97,87,63,52,78,48,77,49,77,39,59,52,43,72,73,45,52,59,94,41,86,78,66,69,82,75,49,74,72,54,54,54,55,54,54,57,67,72,74,114

Radius of gyration: 17.02 Å; Cα contacts (8 Å, |Δi|>4): 81; chains: 1; bounding box: 40×36×47 Å

pLDDT: mean 70.62, std 12.9, range [44.53, 94.06]

Mean predicted aligned error: 12.41 Å

Organism: NCBI:txid349277

Sequence (99 aa):
LENSSGFVISDLPYFRDGLDFLPPNGELSCYWDDLNSLIPFLEARNLRGGITVIVRYKDLAGVPYESRWRLNPFLYKDTRLVRRKSMGDLVRAVEKLQE

Foldseek 3Di:
DADPVRRDPCPQLCNVVHFDDADVVGDDPDPDDPLVVVVVVCVVVVVQQADKDWDWDADPVRHIDIDIGGDGSVSCVPPPPPDNCDPVNVVVVVVVVVD

Nearest PDB structures (foldseek):
  1jls-assembly1_D  TM=3.687E-01  e=1.245E+00  Toxoplasma gondii
  5gpy-assembly1_A  TM=3.371E-01  e=1.844E+00  Homo sapiens
  1fp1-assembly1_D-2  TM=2.611E-01  e=1.419E+00  Medicago sativa
  3reo-assembly2_D  TM=2.154E-01  e=1.844E+00  Clarkia breweri

Secondary structure (DSSP, 8-state):
-B-TTS-BGGGSHHHHS---PPPTT-------S-HHHHHHHHHHTT-TT-EEEEEEEE-TT--EEEEEEEE-GGGGTT-TTS----HHHHHHHHHTT--